Protein AF-A0A969L5N8-F1 (afdb_monomer_lite)

Radius of gyration: 14.29 Å; chains: 1; bounding box: 30×25×43 Å

Sequence (102 aa):
MAQTALLIFANTPQQELASKALVPQFKPSDELRLAQAMVSYARQVAYASKLPVVEIFSDQQVGHNFAERYTHAIAQVFAMGYQNVISIGGDCPGLRVSDLRE

Foldseek 3Di:
DAQEEEEAEEAQLVVVVVVDQPDVVDDNVVSSVVLVVLQVQVVVLRVVLVHHYDYAYPVRFDDDDPVNRVVVSVVVVVVVVHNHYHYDYSHCPPDHSVVDDD

Structure (mmCIF, N/CA/C/O backbone):
data_AF-A0A969L5N8-F1
#
_entry.id   AF-A0A969L5N8-F1
#
loop_
_atom_site.group_PDB
_atom_site.id
_atom_site.type_symbol
_atom_site.label_atom_id
_atom_site.label_alt_id
_atom_site.label_comp_id
_atom_site.label_asym_id
_atom_site.label_entity_id
_atom_site.label_seq_id
_atom_site.pdbx_PDB_ins_code
_atom_site.Cartn_x
_atom_site.Cartn_y
_atom_site.Cartn_z
_atom_site.occupancy
_atom_site.B_iso_or_equiv
_atom_site.auth_seq_id
_atom_site.auth_comp_id
_atom_site.auth_asym_id
_atom_site.auth_atom_id
_atom_site.pdbx_PDB_model_num
ATOM 1 N N . MET A 1 1 ? -13.082 5.384 19.640 1.00 55.62 1 MET A N 1
ATOM 2 C CA . MET A 1 1 ? -11.967 5.034 18.733 1.00 55.62 1 MET A CA 1
ATOM 3 C C . MET A 1 1 ? -12.571 4.308 17.542 1.00 55.62 1 MET A C 1
ATOM 5 O O . MET A 1 1 ? -13.553 3.608 17.759 1.00 55.62 1 MET A O 1
ATOM 9 N N . ALA A 1 2 ? -12.075 4.515 16.321 1.00 66.31 2 ALA A N 1
ATOM 10 C CA . ALA A 1 2 ? -12.540 3.745 15.163 1.00 66.31 2 ALA A CA 1
ATOM 11 C C . ALA A 1 2 ? -12.175 2.265 15.361 1.00 66.31 2 ALA A C 1
ATOM 13 O O . ALA A 1 2 ? -11.059 1.979 15.797 1.00 66.31 2 ALA A O 1
ATOM 14 N N . GLN A 1 3 ? -13.108 1.344 15.109 1.00 91.75 3 GLN A N 1
ATOM 15 C CA . GLN A 1 3 ? -12.856 -0.089 15.315 1.00 91.75 3 GLN A CA 1
ATOM 16 C C . GLN A 1 3 ? -12.106 -0.698 14.133 1.00 91.75 3 GLN A C 1
ATOM 18 O O . GLN A 1 3 ? -11.331 -1.634 14.317 1.00 91.75 3 GLN A O 1
ATOM 23 N N . THR A 1 4 ? -12.300 -0.141 12.943 1.00 96.56 4 THR A N 1
ATOM 24 C CA . THR A 1 4 ? -11.728 -0.652 11.700 1.00 96.56 4 THR A CA 1
ATOM 25 C C . THR A 1 4 ? -10.586 0.232 11.212 1.00 96.56 4 THR A C 1
ATOM 27 O O . THR A 1 4 ? -10.752 1.445 11.105 1.00 96.56 4 THR A O 1
ATOM 30 N N . ALA A 1 5 ? -9.443 -0.372 10.886 1.00 97.62 5 ALA A N 1
ATOM 31 C CA . ALA A 1 5 ? -8.360 0.279 10.151 1.00 97.62 5 ALA A CA 1
ATOM 32 C C . ALA A 1 5 ? -8.263 -0.264 8.725 1.00 97.62 5 ALA A C 1
ATOM 34 O O . ALA A 1 5 ? -8.535 -1.438 8.465 1.00 97.62 5 ALA A O 1
ATOM 35 N N . LEU A 1 6 ? -7.830 0.593 7.807 1.00 97.94 6 LEU A N 1
ATOM 36 C CA . LEU A 1 6 ? -7.502 0.223 6.443 1.00 97.94 6 LEU A CA 1
ATOM 37 C C . LEU A 1 6 ? -5.987 0.050 6.312 1.00 97.94 6 LEU A C 1
ATOM 39 O O . LEU A 1 6 ? -5.226 0.992 6.516 1.00 97.94 6 LEU A O 1
ATOM 43 N N . LEU A 1 7 ? -5.555 -1.156 5.957 1.00 98.44 7 LEU A N 1
ATOM 44 C CA . LEU A 1 7 ? -4.162 -1.509 5.712 1.00 98.44 7 LEU A CA 1
ATOM 45 C C . LEU A 1 7 ? -3.860 -1.463 4.212 1.00 98.44 7 LEU A C 1
ATOM 47 O O . LEU A 1 7 ? -4.349 -2.303 3.458 1.00 98.44 7 LEU A O 1
ATOM 51 N 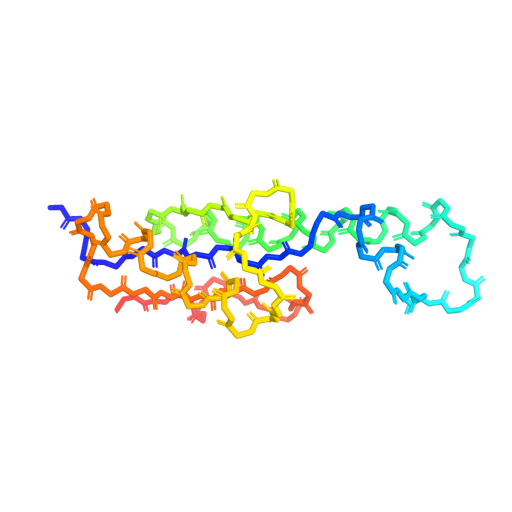N . ILE A 1 8 ? -2.997 -0.545 3.784 1.00 98.44 8 ILE A N 1
ATOM 52 C CA . ILE A 1 8 ? -2.366 -0.618 2.463 1.00 98.44 8 ILE A CA 1
ATOM 53 C C . ILE A 1 8 ? -1.154 -1.542 2.582 1.00 98.44 8 ILE A C 1
ATOM 55 O O . ILE A 1 8 ? -0.159 -1.176 3.206 1.00 98.44 8 ILE A O 1
ATOM 59 N N . PHE A 1 9 ? -1.238 -2.730 1.985 1.00 98.44 9 PHE A N 1
ATOM 60 C CA . PHE A 1 9 ? -0.143 -3.697 1.922 1.00 98.44 9 PHE A CA 1
ATOM 61 C C . PHE A 1 9 ? 0.303 -3.858 0.469 1.00 98.44 9 PHE A C 1
ATOM 63 O O . PHE A 1 9 ? -0.376 -4.490 -0.339 1.00 98.44 9 PHE A O 1
ATOM 70 N N . ALA A 1 10 ? 1.438 -3.258 0.115 1.00 97.38 10 ALA A N 1
ATOM 71 C CA . ALA A 1 10 ? 1.893 -3.203 -1.272 1.00 97.38 10 ALA A CA 1
ATOM 72 C C . ALA A 1 10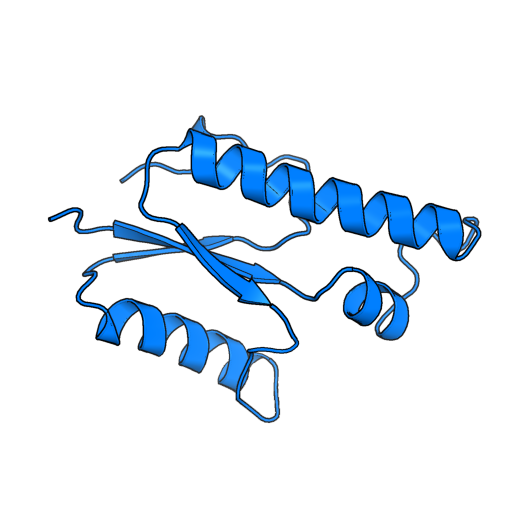 ? 3.421 -3.231 -1.383 1.00 97.38 10 ALA A C 1
ATOM 74 O O . ALA A 1 10 ? 4.143 -2.982 -0.419 1.00 97.38 10 ALA A O 1
ATOM 75 N N . ASN A 1 11 ? 3.934 -3.505 -2.579 1.00 96.69 11 ASN A N 1
ATOM 76 C CA . ASN A 1 11 ? 5.332 -3.227 -2.889 1.00 96.69 11 ASN A CA 1
ATOM 77 C C . ASN A 1 11 ? 5.554 -1.720 -3.062 1.00 96.69 11 ASN A C 1
ATOM 79 O O . ASN A 1 11 ? 4.648 -0.990 -3.474 1.00 96.69 11 ASN A O 1
ATOM 83 N N . THR A 1 12 ? 6.772 -1.243 -2.794 1.00 97.00 12 THR A N 1
ATOM 84 C CA . THR A 1 12 ? 7.177 0.069 -3.315 1.00 97.00 12 THR A CA 1
ATOM 85 C C . THR A 1 12 ? 7.178 0.024 -4.849 1.00 97.00 12 THR A C 1
ATOM 87 O O . THR A 1 12 ? 7.415 -1.044 -5.422 1.00 97.00 12 THR A O 1
ATOM 90 N N . PRO A 1 13 ? 6.969 1.155 -5.551 1.00 95.81 13 PRO A N 1
ATOM 91 C CA . PRO A 1 13 ? 7.019 1.176 -7.014 1.00 95.81 13 PRO A CA 1
ATOM 92 C C . PRO A 1 13 ? 8.305 0.560 -7.586 1.00 95.81 13 PRO A C 1
ATOM 94 O O . PRO A 1 13 ? 8.275 -0.155 -8.579 1.00 95.81 13 PRO A O 1
ATOM 97 N N . GLN A 1 14 ? 9.440 0.788 -6.925 1.00 95.69 14 GLN A N 1
ATOM 98 C CA . GLN A 1 14 ? 10.736 0.239 -7.310 1.00 95.69 14 GLN A CA 1
ATOM 99 C C . GLN A 1 14 ? 10.789 -1.281 -7.125 1.00 95.69 14 GLN A C 1
ATOM 101 O O . GLN A 1 14 ? 11.279 -1.984 -8.007 1.00 95.69 14 GLN A O 1
ATOM 106 N N . GLN A 1 15 ? 10.276 -1.789 -6.001 1.00 95.19 15 GLN A N 1
ATOM 107 C CA . GLN A 1 15 ? 10.238 -3.226 -5.739 1.00 95.19 15 GLN A CA 1
ATOM 108 C C . GLN A 1 15 ? 9.288 -3.950 -6.700 1.00 95.19 15 GLN A C 1
ATOM 110 O O . GLN A 1 15 ? 9.586 -5.064 -7.126 1.00 95.19 15 GLN A O 1
ATOM 115 N N . GLU A 1 16 ? 8.176 -3.315 -7.075 1.00 94.56 16 GLU A N 1
ATOM 116 C CA . GLU A 1 16 ? 7.231 -3.866 -8.046 1.00 94.56 16 GLU A CA 1
ATOM 117 C C . GLU A 1 16 ? 7.923 -4.116 -9.393 1.00 94.56 16 GLU A C 1
ATOM 119 O O . GLU A 1 16 ? 7.903 -5.245 -9.887 1.00 94.56 16 GLU A O 1
ATOM 124 N N . LEU A 1 17 ? 8.639 -3.112 -9.912 1.00 93.44 17 LEU A N 1
ATOM 125 C CA . LEU A 1 17 ? 9.422 -3.213 -11.150 1.00 93.44 17 LEU A CA 1
ATOM 126 C C . LEU A 1 17 ? 10.569 -4.229 -11.059 1.00 93.44 17 LEU A C 1
ATOM 128 O O . LEU A 1 17 ? 10.904 -4.878 -12.046 1.00 93.44 17 LEU A O 1
ATOM 132 N N . ALA A 1 18 ? 11.186 -4.376 -9.885 1.00 92.69 18 ALA A N 1
ATOM 133 C CA . ALA A 1 18 ? 12.228 -5.379 -9.672 1.00 92.69 18 ALA A CA 1
ATOM 134 C C . ALA A 1 18 ? 11.670 -6.813 -9.658 1.00 92.69 18 ALA A C 1
ATOM 136 O O . ALA A 1 18 ? 12.400 -7.763 -9.939 1.00 92.69 18 ALA A O 1
ATOM 137 N N . SER A 1 19 ? 10.390 -6.978 -9.312 1.00 89.12 19 SER A N 1
ATOM 138 C CA . SER A 1 19 ? 9.743 -8.286 -9.195 1.00 89.12 19 SER A CA 1
ATOM 139 C C . SER A 1 19 ? 9.132 -8.788 -10.504 1.00 89.12 19 SER A C 1
ATOM 141 O O . SER A 1 19 ? 9.088 -9.999 -10.728 1.00 89.12 19 SER A O 1
ATOM 143 N N . LYS A 1 20 ? 8.659 -7.878 -11.366 1.00 87.12 20 LYS A N 1
ATOM 144 C CA . LYS A 1 20 ? 8.037 -8.197 -12.656 1.00 87.12 20 LYS A CA 1
ATOM 145 C C . LYS A 1 20 ? 7.985 -6.970 -13.570 1.00 87.12 20 LYS A C 1
ATOM 147 O O . LYS A 1 20 ? 7.904 -5.840 -13.099 1.00 87.12 20 LYS A O 1
ATOM 152 N N . ALA A 1 21 ? 7.924 -7.217 -14.878 1.00 89.44 21 ALA A N 1
ATOM 153 C CA . ALA A 1 21 ? 7.464 -6.209 -15.829 1.00 89.44 21 ALA A CA 1
ATOM 154 C C . ALA A 1 21 ? 5.949 -6.017 -15.669 1.00 89.44 21 ALA A C 1
ATOM 156 O O . ALA A 1 21 ? 5.199 -6.994 -15.580 1.00 89.44 21 ALA A O 1
ATOM 157 N N . LEU A 1 22 ? 5.500 -4.765 -15.642 1.00 86.12 22 LEU A N 1
ATOM 158 C CA . LEU A 1 22 ? 4.080 -4.419 -15.571 1.00 86.12 22 LEU A CA 1
ATOM 159 C C . LEU A 1 22 ? 3.464 -4.410 -16.965 1.00 86.12 22 LEU A C 1
ATOM 161 O O . LEU A 1 22 ? 2.384 -4.958 -17.183 1.00 86.12 22 LEU A O 1
ATOM 165 N N . VAL A 1 23 ? 4.170 -3.797 -17.913 1.00 91.31 23 VAL A N 1
ATOM 166 C CA . VAL A 1 23 ? 3.777 -3.719 -19.316 1.00 91.31 23 VAL A CA 1
ATOM 167 C C . VAL A 1 23 ? 5.047 -3.926 -20.140 1.00 91.31 23 VAL A C 1
ATOM 169 O O . VAL A 1 23 ? 5.808 -2.981 -20.307 1.00 91.31 23 VAL A O 1
ATOM 172 N N . PRO A 1 24 ? 5.279 -5.118 -20.722 1.00 86.31 24 PRO A N 1
ATOM 173 C CA . PRO A 1 24 ? 6.556 -5.459 -21.369 1.00 86.31 24 PRO A CA 1
ATOM 174 C C . PRO A 1 24 ? 7.029 -4.496 -22.472 1.00 86.31 24 PRO A C 1
ATOM 176 O O . PRO A 1 24 ? 8.207 -4.462 -22.808 1.00 86.31 24 PRO A O 1
ATOM 179 N N . GLN A 1 25 ? 6.102 -3.734 -23.054 1.00 93.06 25 GLN A N 1
ATOM 180 C CA . GLN A 1 25 ? 6.354 -2.756 -24.115 1.00 93.06 25 GLN A CA 1
ATOM 181 C C . GLN A 1 25 ? 6.885 -1.413 -23.573 1.00 93.06 25 GLN A C 1
ATOM 183 O O . GLN A 1 25 ? 7.381 -0.583 -24.336 1.00 93.06 25 GLN A O 1
ATOM 188 N N . PHE A 1 26 ? 6.678 -1.140 -22.283 1.00 92.81 26 PHE A N 1
ATOM 189 C CA . PHE A 1 26 ? 6.981 0.144 -21.666 1.00 92.81 26 PHE A CA 1
ATOM 190 C C . PHE A 1 26 ? 8.466 0.252 -21.347 1.00 92.81 26 PHE A C 1
ATOM 192 O O . PHE A 1 26 ? 9.145 -0.723 -21.032 1.00 92.81 26 PHE A O 1
ATOM 199 N N . LYS A 1 27 ? 8.984 1.481 -21.406 1.00 95.19 27 LYS A N 1
ATOM 200 C CA . LYS A 1 27 ? 10.321 1.758 -20.881 1.00 95.19 27 LYS A CA 1
ATOM 201 C C . LYS A 1 27 ? 10.268 1.694 -19.349 1.00 95.19 27 LYS A C 1
ATOM 203 O O . LYS A 1 27 ? 9.237 2.047 -18.777 1.00 95.19 27 LYS A O 1
ATOM 208 N N . PRO A 1 28 ? 11.380 1.388 -18.658 1.00 92.81 28 PRO A N 1
ATOM 209 C CA . PRO A 1 28 ? 11.398 1.334 -17.193 1.00 92.81 28 PRO A CA 1
ATOM 210 C C . PRO A 1 28 ? 10.888 2.612 -16.507 1.00 92.81 28 PRO A C 1
ATOM 212 O O . PRO A 1 28 ? 10.280 2.559 -15.443 1.00 92.81 28 PRO A O 1
ATOM 215 N N . SER A 1 29 ? 11.091 3.783 -17.121 1.00 94.69 29 SER A N 1
ATOM 216 C CA . SER A 1 29 ? 10.562 5.052 -16.609 1.00 94.69 29 SER A CA 1
ATOM 217 C C . SER A 1 29 ? 9.041 5.183 -16.749 1.00 94.69 29 SER A C 1
ATOM 219 O O . SER A 1 29 ? 8.410 5.805 -15.897 1.00 94.69 29 SER A O 1
ATOM 221 N N . ASP A 1 30 ? 8.447 4.603 -17.793 1.00 96.38 30 ASP A N 1
ATOM 222 C CA . ASP A 1 30 ? 6.994 4.531 -17.971 1.00 96.38 30 ASP A CA 1
ATOM 223 C C . ASP A 1 30 ? 6.375 3.544 -16.979 1.00 96.38 30 ASP A C 1
ATOM 225 O O . ASP A 1 30 ? 5.377 3.870 -16.337 1.00 96.38 30 ASP A O 1
ATOM 229 N N . GLU A 1 31 ? 7.002 2.380 -16.788 1.00 95.00 31 GLU A N 1
ATOM 230 C CA . GLU A 1 31 ? 6.574 1.409 -15.776 1.00 95.00 31 GLU A CA 1
ATOM 231 C C . GLU A 1 31 ? 6.647 1.998 -14.364 1.00 95.00 31 GLU A C 1
ATOM 233 O O . GLU A 1 31 ? 5.709 1.841 -13.585 1.00 95.00 31 GLU A O 1
ATOM 238 N N . LEU A 1 32 ? 7.710 2.747 -14.045 1.00 95.62 32 LEU A N 1
ATOM 239 C CA . LEU A 1 32 ? 7.852 3.382 -12.736 1.00 95.62 32 LEU A CA 1
ATOM 240 C C . LEU A 1 32 ? 6.747 4.415 -12.500 1.00 95.62 32 LEU A C 1
ATOM 242 O O . LEU A 1 32 ? 6.163 4.452 -11.418 1.00 95.62 32 LEU A O 1
ATOM 246 N N . ARG A 1 33 ? 6.433 5.234 -13.514 1.00 96.44 33 ARG A N 1
ATOM 247 C CA . ARG A 1 33 ? 5.322 6.193 -13.443 1.00 96.44 33 ARG A CA 1
ATOM 248 C C . ARG A 1 33 ? 3.980 5.495 -13.251 1.00 96.44 33 ARG A C 1
ATOM 250 O O . ARG A 1 33 ? 3.170 5.973 -12.462 1.00 96.44 33 ARG A O 1
ATOM 257 N N . LEU A 1 34 ? 3.750 4.377 -13.938 1.00 95.50 34 LEU A N 1
ATOM 258 C CA . LEU A 1 34 ? 2.533 3.584 -13.780 1.00 95.50 34 LEU A CA 1
ATOM 259 C C . LEU A 1 34 ? 2.422 3.018 -12.358 1.00 95.50 34 LEU A C 1
ATOM 261 O O . LEU A 1 34 ? 1.401 3.219 -11.706 1.00 95.50 34 LEU A O 1
ATOM 265 N N . ALA A 1 35 ? 3.485 2.394 -11.847 1.00 95.44 35 ALA A N 1
ATOM 266 C CA . ALA A 1 35 ? 3.522 1.857 -10.488 1.00 95.44 35 ALA A CA 1
ATOM 267 C C . ALA A 1 35 ? 3.290 2.951 -9.429 1.00 95.44 35 ALA A C 1
ATOM 269 O O . ALA A 1 35 ? 2.514 2.765 -8.492 1.00 95.44 35 ALA A O 1
ATOM 270 N N . GLN A 1 36 ? 3.909 4.124 -9.603 1.00 96.44 36 GLN A N 1
ATOM 271 C CA . GLN A 1 36 ? 3.670 5.292 -8.752 1.00 96.44 36 GLN A CA 1
ATOM 272 C C . GLN A 1 36 ? 2.208 5.741 -8.808 1.00 96.44 36 GLN A C 1
ATOM 274 O O . GLN A 1 36 ? 1.603 5.950 -7.760 1.00 96.44 36 GLN A O 1
ATOM 279 N N . ALA A 1 37 ? 1.623 5.845 -10.004 1.00 96.38 37 ALA A N 1
ATOM 280 C CA . ALA A 1 37 ? 0.229 6.243 -10.174 1.00 96.38 37 ALA A CA 1
ATOM 281 C C . ALA A 1 37 ? -0.744 5.252 -9.515 1.00 96.38 37 ALA A C 1
ATOM 283 O O . ALA A 1 37 ? -1.700 5.681 -8.874 1.00 96.38 37 ALA A O 1
ATOM 284 N N . MET A 1 38 ? -0.481 3.947 -9.616 1.00 95.75 38 MET A N 1
ATOM 285 C CA . MET A 1 38 ? -1.291 2.899 -8.986 1.00 95.75 38 MET A CA 1
ATOM 286 C C . MET A 1 38 ? -1.254 2.997 -7.453 1.00 95.75 38 MET A C 1
ATOM 288 O O . MET A 1 38 ? -2.306 3.055 -6.814 1.00 95.75 38 MET A O 1
ATOM 292 N N . VAL A 1 39 ? -0.062 3.140 -6.859 1.00 96.06 39 VAL A N 1
ATOM 293 C CA . VAL A 1 39 ? 0.086 3.347 -5.405 1.00 96.06 39 VAL A CA 1
ATOM 294 C C . VAL A 1 39 ? -0.566 4.658 -4.958 1.00 96.06 39 VAL A C 1
ATOM 296 O O . VAL A 1 39 ? -1.282 4.685 -3.956 1.00 96.06 39 VAL A O 1
ATOM 299 N N . SER A 1 40 ? -0.360 5.750 -5.698 1.00 97.00 40 SER A N 1
ATOM 300 C CA . SER A 1 40 ? -0.999 7.040 -5.418 1.00 97.00 40 SER A CA 1
ATOM 301 C C . SER A 1 40 ? -2.524 6.948 -5.470 1.00 97.00 40 SER A C 1
ATOM 303 O O . SER A 1 40 ? -3.190 7.529 -4.614 1.00 97.00 40 SER A O 1
ATOM 305 N N . TYR A 1 41 ? -3.078 6.196 -6.421 1.00 97.81 41 TYR A N 1
ATOM 306 C CA . TYR A 1 41 ? -4.516 5.965 -6.522 1.00 97.81 41 TYR A CA 1
ATOM 307 C C . TYR A 1 41 ? -5.051 5.162 -5.330 1.00 97.81 41 TYR A C 1
ATOM 309 O O . TYR A 1 41 ? -6.022 5.585 -4.702 1.00 97.81 41 TYR A O 1
ATOM 317 N N . ALA A 1 42 ? -4.390 4.060 -4.958 1.00 97.69 42 ALA A N 1
ATOM 318 C CA . ALA A 1 42 ? -4.771 3.263 -3.791 1.00 97.69 42 ALA A CA 1
ATOM 319 C C . ALA A 1 42 ? -4.782 4.110 -2.506 1.00 97.69 42 ALA A C 1
ATOM 321 O O . ALA A 1 42 ? -5.760 4.085 -1.757 1.00 97.69 42 ALA A O 1
ATOM 322 N N . ARG A 1 43 ? -3.750 4.941 -2.299 1.00 97.69 43 ARG A N 1
ATOM 323 C CA . ARG A 1 43 ? -3.698 5.915 -1.197 1.00 97.69 43 ARG A CA 1
ATOM 324 C C . ARG A 1 43 ? -4.853 6.907 -1.253 1.00 97.69 43 ARG A C 1
ATOM 326 O O . ARG A 1 43 ? -5.525 7.119 -0.249 1.00 97.69 43 ARG A O 1
ATOM 333 N N . GLN A 1 44 ? -5.108 7.507 -2.415 1.00 97.81 44 GLN A N 1
ATOM 334 C CA . GLN A 1 44 ? -6.194 8.472 -2.580 1.00 97.81 44 GLN A CA 1
ATOM 335 C C . GLN A 1 44 ? -7.547 7.862 -2.195 1.00 97.81 44 GLN A C 1
ATOM 337 O O . GLN A 1 44 ? -8.311 8.483 -1.456 1.00 97.81 44 GLN A O 1
ATOM 342 N N . VAL A 1 45 ? -7.833 6.645 -2.663 1.00 98.00 45 VAL A N 1
ATOM 343 C CA . VAL A 1 45 ? -9.076 5.928 -2.355 1.00 98.00 45 VAL A CA 1
ATOM 344 C C . VAL A 1 45 ? -9.153 5.559 -0.869 1.00 98.00 45 VAL A C 1
ATOM 346 O O . VAL A 1 45 ? -10.188 5.788 -0.242 1.00 98.00 45 VAL A O 1
ATOM 349 N N . ALA A 1 46 ? -8.052 5.081 -0.282 1.00 97.31 46 ALA A N 1
ATOM 350 C CA . ALA A 1 46 ? -7.960 4.769 1.141 1.00 97.31 46 ALA A CA 1
ATOM 351 C C . ALA A 1 46 ? -8.232 5.993 2.026 1.00 97.31 46 ALA A C 1
ATOM 353 O O . ALA A 1 46 ? -9.126 5.954 2.867 1.00 97.31 46 ALA A O 1
ATOM 354 N N . TYR A 1 47 ? -7.535 7.110 1.810 1.00 96.94 47 TYR A N 1
ATOM 355 C CA . TYR A 1 47 ? -7.735 8.326 2.605 1.00 96.94 47 TYR A CA 1
ATOM 356 C C . TYR A 1 47 ? -9.118 8.955 2.383 1.00 96.94 47 TYR A C 1
ATOM 358 O O . TYR A 1 47 ? -9.706 9.503 3.317 1.00 96.94 47 TYR A O 1
ATOM 366 N N . ALA A 1 48 ? -9.689 8.831 1.182 1.00 97.31 48 ALA A N 1
ATOM 367 C CA . ALA A 1 48 ? -11.047 9.295 0.904 1.00 97.31 48 ALA A CA 1
ATOM 368 C C . ALA A 1 48 ? -12.137 8.481 1.634 1.00 97.31 48 ALA A C 1
ATOM 370 O O . ALA A 1 48 ? -13.231 9.008 1.843 1.00 97.31 48 ALA A O 1
ATOM 371 N N . SER A 1 49 ? -11.847 7.246 2.071 1.00 95.75 49 SER A N 1
ATOM 372 C CA . SER A 1 49 ? -12.770 6.426 2.881 1.00 95.75 49 SER A CA 1
ATOM 373 C C . SER A 1 49 ? -13.004 6.969 4.294 1.00 95.75 49 SER A C 1
ATOM 375 O O . SER A 1 49 ? -13.982 6.594 4.935 1.00 95.75 49 SER A O 1
ATOM 377 N N . LYS A 1 50 ? -12.137 7.875 4.774 1.00 94.88 50 LYS A N 1
ATOM 378 C CA . LYS A 1 50 ? -12.122 8.404 6.152 1.00 94.88 50 LYS A CA 1
ATOM 379 C C . LYS A 1 50 ? -11.862 7.351 7.240 1.00 94.88 50 LYS A C 1
ATOM 381 O O . LYS A 1 50 ? -11.972 7.678 8.422 1.00 94.88 50 LYS A O 1
ATOM 386 N N . LEU A 1 51 ? -11.487 6.128 6.868 1.00 95.69 51 LEU A N 1
ATOM 387 C CA . LEU A 1 51 ? -10.957 5.142 7.804 1.00 95.69 51 LEU A CA 1
ATOM 388 C C . LEU A 1 51 ? -9.524 5.525 8.216 1.00 95.69 51 LEU A C 1
ATOM 390 O O . LEU A 1 51 ? -8.803 6.140 7.425 1.00 95.69 51 LEU A O 1
ATOM 394 N N . PRO A 1 52 ? -9.075 5.164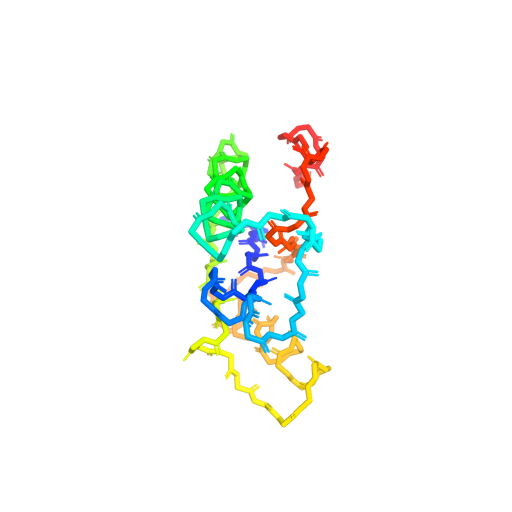 9.431 1.00 96.88 52 PRO A N 1
ATOM 395 C CA . PRO A 1 52 ? -7.662 5.209 9.787 1.00 96.88 52 PRO A CA 1
ATOM 396 C C . PRO A 1 52 ? -6.845 4.370 8.800 1.00 96.88 52 PRO A C 1
ATOM 398 O O . PRO A 1 52 ? -7.138 3.192 8.610 1.00 96.88 52 PRO A O 1
ATOM 401 N N . VAL A 1 53 ? -5.830 4.968 8.179 1.00 97.75 53 VAL A N 1
ATOM 402 C CA . VAL A 1 53 ? -4.984 4.297 7.184 1.00 97.75 53 VAL A CA 1
ATOM 403 C C . VAL A 1 53 ? -3.643 3.930 7.811 1.00 97.75 53 VAL A C 1
ATOM 405 O O . VAL A 1 53 ? -2.965 4.789 8.376 1.00 97.75 53 VAL A O 1
ATOM 408 N N . VAL A 1 54 ? -3.256 2.664 7.677 1.00 98.25 54 VAL A N 1
ATOM 409 C CA . VAL A 1 54 ? -1.917 2.152 7.980 1.00 98.25 54 VAL A CA 1
ATOM 410 C C . VAL A 1 54 ? -1.285 1.712 6.667 1.00 98.25 54 VAL A C 1
ATOM 412 O O . VAL A 1 54 ? -1.881 0.949 5.912 1.00 98.25 54 VAL A O 1
ATOM 415 N N . GLU A 1 55 ? -0.082 2.191 6.379 1.00 98.31 55 GLU A N 1
ATOM 416 C CA . GLU A 1 55 ? 0.644 1.833 5.164 1.00 98.31 55 GLU A CA 1
ATOM 417 C C . GLU A 1 55 ? 1.842 0.960 5.524 1.00 98.31 55 GLU A C 1
ATOM 419 O O . GLU A 1 55 ? 2.648 1.354 6.363 1.00 98.31 55 GLU A O 1
ATOM 424 N N . ILE A 1 56 ? 1.955 -0.211 4.894 1.00 98.50 56 ILE A N 1
ATOM 425 C CA . ILE A 1 56 ? 3.100 -1.114 5.036 1.00 98.50 56 ILE A CA 1
ATOM 426 C C . ILE A 1 56 ? 3.581 -1.491 3.636 1.00 98.50 56 ILE A C 1
ATOM 428 O O . ILE A 1 56 ? 2.984 -2.323 2.942 1.00 98.50 56 ILE A O 1
ATOM 432 N N . PHE A 1 57 ? 4.682 -0.866 3.224 1.00 98.06 57 PHE A N 1
ATOM 433 C CA . PHE A 1 57 ? 5.331 -1.142 1.945 1.00 98.06 57 PHE A CA 1
ATOM 434 C C . PHE A 1 57 ? 6.432 -2.192 2.072 1.00 98.06 57 PHE A C 1
ATOM 436 O O . PHE A 1 57 ? 6.844 -2.546 3.173 1.00 98.06 57 PHE A O 1
ATOM 443 N N . SER A 1 58 ? 6.910 -2.722 0.944 1.00 97.00 58 SER A N 1
ATOM 444 C CA . SER A 1 58 ? 7.901 -3.809 0.903 1.00 97.00 58 SER A CA 1
ATOM 445 C C . SER A 1 58 ? 9.173 -3.569 1.722 1.00 97.00 58 SER A C 1
ATOM 447 O O . SER A 1 58 ? 9.770 -4.532 2.185 1.00 97.00 58 SER A O 1
ATOM 449 N N . ASP A 1 59 ? 9.582 -2.317 1.914 1.00 96.69 59 ASP A N 1
ATOM 450 C CA . ASP A 1 59 ? 10.723 -1.915 2.748 1.00 96.69 59 ASP A CA 1
ATOM 451 C C . ASP A 1 59 ? 10.446 -1.987 4.264 1.00 96.69 59 ASP A C 1
ATOM 453 O O . ASP A 1 59 ? 11.378 -1.972 5.064 1.00 96.69 59 ASP A O 1
ATOM 457 N N . GLN A 1 60 ? 9.178 -2.102 4.659 1.00 97.94 60 GLN A N 1
ATOM 458 C CA . GLN A 1 60 ? 8.702 -2.211 6.043 1.00 97.94 60 GLN A CA 1
ATOM 459 C C . GLN A 1 60 ? 8.141 -3.604 6.371 1.00 97.94 60 GLN A C 1
ATOM 461 O O . GLN A 1 60 ? 7.866 -3.913 7.532 1.00 97.94 60 GLN A O 1
ATOM 466 N N . GLN A 1 61 ? 7.940 -4.453 5.360 1.00 98.12 61 GLN A N 1
ATOM 467 C CA . GLN A 1 61 ? 7.400 -5.796 5.549 1.00 98.12 61 GLN A CA 1
ATOM 468 C C . GLN A 1 61 ? 8.423 -6.722 6.225 1.00 98.12 61 GLN A C 1
ATOM 470 O O . GLN A 1 61 ? 9.600 -6.742 5.872 1.00 98.12 61 GLN A O 1
ATOM 475 N N . VAL A 1 62 ? 7.953 -7.561 7.151 1.00 98.44 62 VAL A N 1
ATOM 476 C CA . VAL A 1 62 ? 8.796 -8.491 7.921 1.00 98.44 62 VAL A CA 1
ATOM 477 C C . VAL A 1 62 ? 8.300 -9.917 7.725 1.00 98.44 62 VAL A C 1
ATOM 479 O O . VAL A 1 62 ? 7.135 -10.203 7.978 1.00 98.44 62 VAL A O 1
ATOM 482 N N . GLY A 1 63 ? 9.178 -10.803 7.255 1.00 97.81 63 GLY A N 1
ATOM 483 C CA . GLY A 1 63 ? 8.865 -12.204 6.963 1.00 97.81 63 GLY A CA 1
ATOM 484 C C . GLY A 1 63 ? 9.584 -12.710 5.711 1.00 97.81 63 GLY A C 1
ATOM 485 O O . GLY A 1 63 ? 9.907 -11.941 4.802 1.00 97.81 63 GLY A O 1
ATOM 486 N N . HIS A 1 64 ? 9.831 -14.014 5.643 1.00 97.12 64 HIS A N 1
ATOM 487 C CA . HIS A 1 64 ? 10.602 -14.642 4.568 1.00 97.12 64 HIS A CA 1
ATOM 488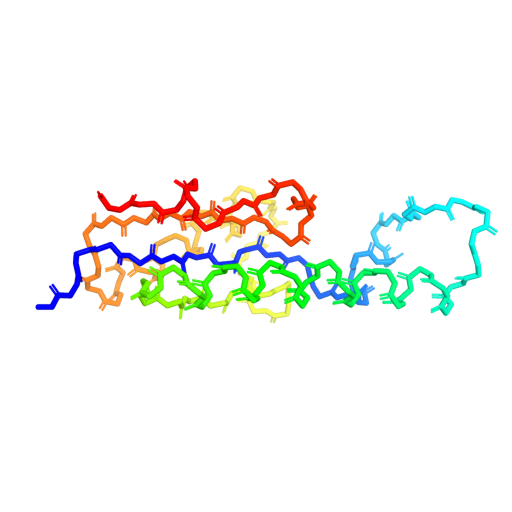 C C . HIS A 1 64 ? 9.786 -14.855 3.292 1.00 97.12 64 HIS A C 1
ATOM 490 O O . HIS A 1 64 ? 10.317 -14.795 2.184 1.00 97.12 64 HIS A O 1
ATOM 496 N N . ASN A 1 65 ? 8.479 -15.063 3.428 1.00 97.00 65 ASN A N 1
ATOM 497 C CA . ASN A 1 65 ? 7.559 -15.262 2.313 1.00 97.00 65 ASN A CA 1
ATOM 498 C C . ASN A 1 65 ? 6.378 -14.284 2.390 1.00 97.00 65 ASN A C 1
ATOM 500 O O . ASN A 1 65 ? 6.230 -13.522 3.345 1.00 97.00 65 ASN A O 1
ATOM 504 N N . PHE A 1 66 ? 5.540 -14.287 1.352 1.00 95.44 66 PHE A N 1
ATOM 505 C CA . PHE A 1 66 ? 4.366 -13.419 1.290 1.00 95.44 66 PHE A CA 1
ATOM 506 C C . PHE A 1 66 ? 3.423 -13.624 2.484 1.00 95.44 66 PHE A C 1
ATOM 508 O O . PHE A 1 66 ? 2.986 -12.644 3.078 1.00 95.44 66 PHE A O 1
ATOM 515 N N . ALA A 1 67 ? 3.141 -14.877 2.855 1.00 98.00 67 ALA A N 1
ATOM 516 C CA . ALA A 1 67 ? 2.200 -15.194 3.925 1.00 98.00 67 ALA A CA 1
ATOM 517 C C . ALA A 1 67 ? 2.682 -14.665 5.284 1.00 98.00 67 ALA A C 1
ATOM 519 O O . ALA A 1 67 ? 1.901 -14.064 6.017 1.00 98.00 67 ALA A O 1
ATOM 520 N N . GLU A 1 68 ? 3.971 -14.813 5.593 1.00 98.56 68 GLU A N 1
ATOM 521 C CA . GLU A 1 68 ? 4.575 -14.255 6.806 1.00 98.56 68 GLU A CA 1
ATOM 522 C C . GLU A 1 68 ? 4.509 -12.727 6.809 1.00 98.56 68 GLU A C 1
ATOM 524 O O . GLU A 1 68 ? 4.026 -12.142 7.774 1.00 98.56 68 GLU A O 1
ATOM 529 N N . ARG A 1 69 ? 4.899 -12.076 5.704 1.00 98.62 69 ARG A N 1
ATOM 530 C CA . ARG A 1 69 ? 4.853 -10.608 5.593 1.00 98.62 69 ARG A CA 1
ATOM 531 C C . ARG A 1 69 ? 3.440 -10.058 5.749 1.00 98.62 69 ARG A C 1
ATOM 533 O O . ARG A 1 69 ? 3.237 -9.075 6.459 1.00 98.62 69 ARG A O 1
ATOM 540 N N . TYR A 1 70 ? 2.471 -10.707 5.113 1.00 98.56 70 TYR A N 1
ATOM 541 C CA . TYR A 1 70 ? 1.073 -10.294 5.134 1.00 98.56 70 TYR A CA 1
ATOM 542 C C . TYR A 1 70 ? 0.427 -10.501 6.509 1.00 98.56 70 TYR A C 1
ATOM 544 O O . TYR A 1 70 ? -0.188 -9.585 7.054 1.00 98.56 70 TYR A O 1
ATOM 552 N N . THR A 1 71 ? 0.614 -11.674 7.120 1.00 98.44 71 THR A N 1
ATOM 553 C CA . THR A 1 71 ? 0.061 -11.960 8.455 1.00 98.44 71 THR A CA 1
ATOM 554 C C . THR A 1 71 ? 0.724 -11.116 9.543 1.00 98.44 71 THR A C 1
ATOM 556 O O . THR A 1 71 ? 0.030 -10.640 10.440 1.00 98.44 71 THR A O 1
ATOM 559 N N . HIS A 1 72 ? 2.027 -10.840 9.434 1.00 98.69 72 HIS A N 1
ATOM 560 C CA . HIS A 1 72 ? 2.722 -9.928 10.339 1.00 98.69 72 HIS A CA 1
ATOM 561 C C . HIS A 1 72 ? 2.201 -8.488 10.227 1.00 98.69 72 HIS A C 1
ATOM 563 O O . HIS A 1 72 ? 1.945 -7.855 11.248 1.00 98.69 72 HIS A O 1
ATOM 569 N N . ALA A 1 73 ? 1.981 -7.978 9.011 1.00 98.69 73 ALA A N 1
ATOM 570 C CA . ALA A 1 73 ? 1.401 -6.650 8.793 1.00 98.69 73 ALA A CA 1
ATOM 571 C C . ALA A 1 73 ? 0.004 -6.518 9.425 1.00 98.69 73 ALA A C 1
ATOM 573 O O . ALA A 1 73 ? -0.279 -5.546 10.121 1.00 98.69 73 ALA A O 1
ATOM 574 N N . ILE A 1 74 ? -0.850 -7.530 9.258 1.00 98.56 74 ILE A N 1
ATOM 575 C CA . ILE A 1 74 ? -2.172 -7.573 9.897 1.00 98.56 74 ILE A CA 1
ATOM 576 C C . ILE A 1 74 ? -2.045 -7.600 11.429 1.00 98.56 74 ILE A C 1
ATOM 578 O O . ILE A 1 74 ? -2.731 -6.845 12.118 1.00 98.56 74 ILE A O 1
ATOM 582 N N . ALA A 1 75 ? -1.142 -8.424 11.973 1.00 98.44 75 ALA A N 1
ATOM 583 C CA . ALA A 1 75 ? -0.899 -8.497 13.413 1.00 98.44 75 ALA A CA 1
ATOM 584 C C . ALA A 1 75 ? -0.418 -7.157 13.995 1.00 98.44 75 ALA A C 1
ATOM 586 O O . ALA A 1 75 ? -0.851 -6.781 15.083 1.00 98.44 75 ALA A O 1
ATOM 587 N N . GLN A 1 76 ? 0.416 -6.404 13.265 1.00 98.31 76 GLN A N 1
ATOM 588 C CA . GLN A 1 76 ? 0.814 -5.051 13.662 1.00 98.31 76 GLN A CA 1
ATOM 589 C C . GLN A 1 76 ? -0.389 -4.112 13.776 1.00 98.31 76 GLN A C 1
ATOM 591 O O . GLN A 1 76 ? -0.485 -3.381 14.757 1.00 98.31 76 GLN A O 1
ATOM 596 N N . VAL A 1 77 ? -1.324 -4.146 12.819 1.00 98.19 77 VAL A N 1
ATOM 597 C CA . VAL A 1 77 ? -2.534 -3.308 12.873 1.00 98.19 77 VAL A CA 1
ATOM 598 C C . VAL A 1 77 ? -3.397 -3.672 14.084 1.00 98.19 77 VAL A C 1
ATOM 600 O O . VAL A 1 77 ? -3.833 -2.783 14.811 1.00 98.19 77 VAL A O 1
ATOM 603 N N . PHE A 1 78 ? -3.583 -4.961 14.378 1.00 98.00 78 PHE A N 1
ATOM 604 C CA . PHE A 1 78 ? -4.278 -5.377 15.603 1.00 98.00 78 PHE A CA 1
ATOM 605 C C . PHE A 1 78 ? -3.545 -4.932 16.879 1.00 98.00 78 PHE A C 1
ATOM 607 O O . PHE A 1 78 ? -4.181 -4.472 17.826 1.00 98.00 78 PHE A O 1
ATOM 614 N N . ALA A 1 79 ? -2.209 -4.984 16.902 1.00 97.88 79 ALA A N 1
ATOM 615 C CA . ALA A 1 79 ? -1.405 -4.508 18.031 1.00 97.88 79 ALA A CA 1
ATOM 616 C C . ALA A 1 79 ? -1.511 -2.985 18.261 1.00 97.88 79 ALA A C 1
ATOM 618 O O . ALA A 1 79 ? -1.266 -2.522 19.374 1.00 97.88 79 ALA A O 1
ATOM 619 N N . MET A 1 80 ? -1.925 -2.208 17.250 1.00 97.00 80 MET A N 1
ATOM 620 C CA . MET A 1 80 ? -2.255 -0.781 17.392 1.00 97.00 80 MET A CA 1
ATOM 621 C C . MET A 1 80 ? -3.617 -0.537 18.074 1.00 97.00 80 MET A C 1
ATOM 623 O O . MET A 1 80 ? -3.959 0.614 18.342 1.00 97.00 80 MET A O 1
ATOM 627 N N . GLY A 1 81 ? -4.391 -1.589 18.372 1.00 97.19 81 GLY A N 1
ATOM 628 C CA . GLY A 1 81 ? -5.660 -1.513 19.105 1.00 97.19 81 GLY A CA 1
ATOM 629 C C . GLY A 1 81 ? -6.923 -1.491 18.238 1.00 97.19 81 GLY A C 1
ATOM 630 O O . GLY A 1 81 ? -8.017 -1.302 18.772 1.00 97.19 81 GLY A O 1
ATOM 631 N N . TYR A 1 82 ? -6.804 -1.686 16.922 1.00 97.06 82 TYR A N 1
ATOM 632 C CA . TYR A 1 82 ? -7.960 -1.853 16.033 1.00 97.06 82 TYR A CA 1
ATOM 633 C C . TYR A 1 82 ? -8.583 -3.248 16.196 1.00 97.06 82 TYR A C 1
ATOM 635 O O . TYR A 1 82 ? -7.890 -4.208 16.517 1.00 97.06 82 TYR A O 1
ATOM 643 N N . GLN A 1 83 ? -9.892 -3.368 15.969 1.00 96.25 83 GLN A N 1
ATOM 644 C CA . GLN A 1 83 ? -10.649 -4.624 16.091 1.00 96.25 83 GLN A CA 1
ATOM 645 C C . GLN A 1 83 ? -10.957 -5.278 14.742 1.00 96.25 83 GLN A C 1
ATOM 647 O O . GLN A 1 83 ? -11.157 -6.486 14.688 1.00 96.25 83 GLN A O 1
ATOM 652 N N . ASN A 1 84 ? -10.967 -4.497 13.661 1.00 97.00 84 ASN A N 1
ATOM 653 C CA . ASN A 1 84 ? -11.151 -4.982 12.298 1.00 97.00 84 ASN A CA 1
ATOM 654 C C . ASN A 1 84 ? -10.068 -4.399 11.384 1.00 97.00 84 ASN A C 1
ATOM 656 O O . ASN A 1 84 ? -9.585 -3.283 11.602 1.00 97.00 84 ASN A O 1
ATOM 660 N N . VAL A 1 85 ? -9.728 -5.133 10.324 1.00 97.44 85 VAL A N 1
ATOM 661 C CA . VAL A 1 85 ? -8.764 -4.695 9.310 1.00 97.44 85 VAL A CA 1
ATOM 662 C C . VAL A 1 85 ? -9.349 -4.918 7.922 1.00 97.44 85 VAL A C 1
ATOM 664 O O . VAL A 1 85 ? -9.693 -6.042 7.564 1.00 97.44 85 VAL A O 1
ATOM 667 N N . ILE A 1 86 ? -9.415 -3.855 7.125 1.00 97.69 86 ILE A N 1
ATOM 668 C CA . ILE A 1 86 ? -9.652 -3.929 5.681 1.00 97.69 86 ILE A CA 1
ATOM 669 C C . ILE A 1 86 ? -8.290 -3.798 5.009 1.00 97.69 86 ILE A C 1
ATOM 671 O O . IL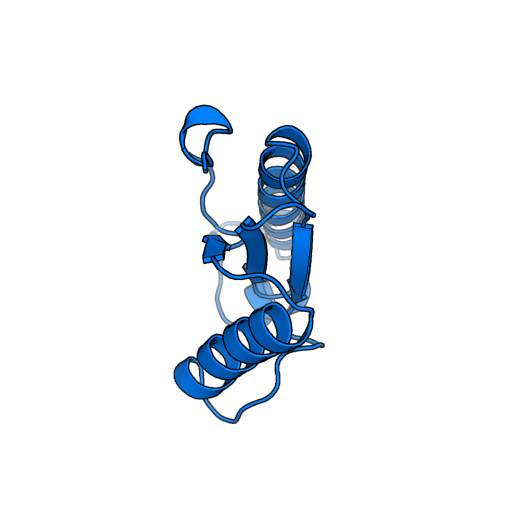E A 1 86 ? -7.674 -2.741 5.091 1.00 97.69 86 ILE A O 1
ATOM 675 N N . SER A 1 87 ? -7.790 -4.850 4.363 1.00 97.75 87 SER A N 1
ATOM 676 C CA . SER A 1 87 ? -6.514 -4.779 3.644 1.00 97.75 87 SER A CA 1
ATOM 677 C C . SER A 1 87 ? -6.728 -4.583 2.148 1.00 97.75 87 SER A C 1
ATOM 679 O O . SER A 1 87 ? -7.571 -5.248 1.547 1.00 97.75 87 SER A O 1
ATOM 681 N N . ILE A 1 88 ? -5.954 -3.677 1.551 1.00 97.88 88 ILE A N 1
ATOM 682 C CA . ILE A 1 88 ? -5.934 -3.423 0.112 1.00 97.88 88 ILE A CA 1
ATOM 683 C C . ILE A 1 88 ? -4.506 -3.489 -0.435 1.00 97.88 88 ILE A C 1
ATOM 685 O O . ILE A 1 88 ? -3.544 -3.143 0.255 1.00 97.88 88 ILE A O 1
ATOM 689 N N . GLY A 1 89 ? -4.388 -3.902 -1.697 1.00 96.00 89 GLY A N 1
ATO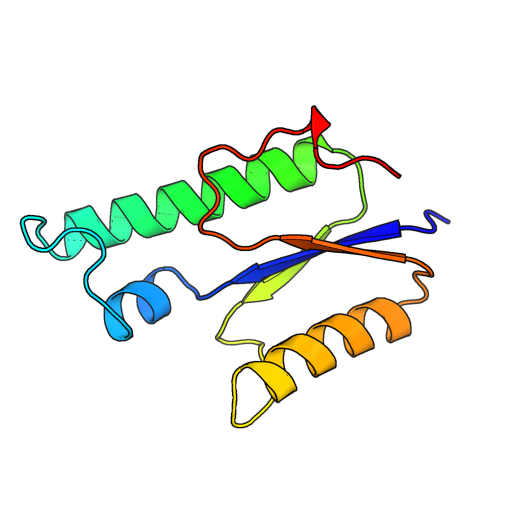M 690 C CA . GLY A 1 89 ? -3.153 -3.825 -2.474 1.00 96.00 89 GLY A CA 1
ATOM 691 C C . GLY A 1 89 ? -2.970 -2.472 -3.164 1.00 96.00 89 GLY A C 1
ATOM 692 O O . GLY A 1 89 ? -3.883 -1.646 -3.230 1.00 96.00 89 GLY A O 1
ATOM 693 N N . GLY A 1 90 ? -1.775 -2.258 -3.716 1.00 92.88 90 GLY A N 1
ATOM 694 C CA . GLY A 1 90 ? -1.459 -1.093 -4.550 1.00 92.88 90 GLY A CA 1
ATOM 695 C C . GLY A 1 90 ? -1.902 -1.235 -6.010 1.00 92.88 90 GLY A C 1
ATOM 696 O O . GLY A 1 90 ? -1.682 -0.322 -6.795 1.00 92.88 90 GLY A O 1
ATOM 697 N N . ASP A 1 91 ? -2.495 -2.368 -6.387 1.00 89.06 91 ASP A N 1
ATOM 698 C CA . ASP A 1 91 ? -2.694 -2.825 -7.764 1.00 89.06 91 ASP A CA 1
ATOM 699 C C . ASP A 1 91 ? -4.165 -3.012 -8.169 1.00 89.06 91 ASP A C 1
ATOM 701 O O . ASP A 1 91 ? -4.464 -3.659 -9.171 1.00 89.06 91 ASP A O 1
ATOM 705 N N . CYS A 1 92 ? -5.089 -2.382 -7.440 1.00 90.50 92 CYS A N 1
ATOM 706 C CA . CYS A 1 92 ? -6.526 -2.416 -7.718 1.00 90.50 92 CYS A CA 1
ATOM 707 C C . CYS A 1 92 ? -7.017 -1.101 -8.366 1.00 90.50 92 CYS A C 1
ATOM 709 O O . CYS A 1 92 ? -7.628 -0.278 -7.682 1.00 90.50 92 CYS A O 1
ATOM 711 N N . PRO A 1 93 ? -6.829 -0.875 -9.683 1.00 88.62 93 PRO A N 1
ATOM 712 C CA . PRO A 1 93 ? -7.247 0.369 -10.344 1.00 88.62 93 PRO A CA 1
ATOM 713 C C . PRO A 1 93 ? -8.770 0.571 -10.371 1.00 88.62 93 PRO A C 1
ATOM 715 O O . PRO A 1 93 ? -9.243 1.677 -10.610 1.00 88.62 93 PRO A O 1
ATOM 718 N N . GLY A 1 94 ? -9.548 -0.494 -10.151 1.00 94.81 94 GLY A N 1
ATOM 719 C CA . GLY A 1 94 ? -11.007 -0.436 -10.061 1.00 94.81 94 GLY A CA 1
ATOM 720 C C . GLY A 1 94 ? -11.552 -0.169 -8.657 1.00 94.81 94 GLY A C 1
ATOM 721 O O . GLY A 1 94 ? -12.770 -0.075 -8.525 1.00 94.81 94 GLY A O 1
ATOM 722 N N . LEU A 1 95 ? -10.689 -0.079 -7.635 1.00 96.31 95 LEU A N 1
ATOM 723 C CA . LEU A 1 95 ? -11.099 0.099 -6.241 1.00 96.31 95 LEU A CA 1
ATOM 724 C C . LEU A 1 95 ? -11.779 1.453 -6.045 1.00 96.31 95 LEU A C 1
ATOM 726 O O . LEU A 1 95 ? -11.219 2.496 -6.373 1.00 96.31 95 LEU A O 1
ATOM 730 N N . ARG A 1 96 ? -12.974 1.453 -5.460 1.00 97.00 96 ARG A N 1
ATOM 731 C CA . ARG A 1 96 ? -13.736 2.670 -5.177 1.00 97.00 96 ARG A CA 1
ATOM 732 C C . ARG A 1 96 ? -13.866 2.865 -3.680 1.00 97.00 96 ARG A C 1
ATOM 734 O O . ARG A 1 96 ? -13.930 1.918 -2.908 1.00 97.00 96 ARG A O 1
ATOM 741 N N . VAL A 1 97 ? -14.037 4.120 -3.273 1.00 96.69 97 VAL A N 1
ATOM 742 C CA . VAL A 1 97 ? -14.334 4.470 -1.874 1.00 96.69 97 VAL A CA 1
ATOM 743 C C . VAL A 1 97 ? -15.583 3.736 -1.370 1.00 96.69 97 VAL A C 1
ATOM 745 O O . VAL A 1 97 ? -15.658 3.360 -0.208 1.00 96.69 97 VAL A O 1
ATOM 748 N N . SER A 1 98 ? -16.559 3.480 -2.250 1.00 95.81 98 SER A N 1
ATOM 749 C CA . SER A 1 98 ? -17.765 2.717 -1.915 1.00 95.81 98 SER A CA 1
ATOM 750 C C . SER A 1 98 ? -17.496 1.280 -1.480 1.00 95.81 98 SER A C 1
ATOM 752 O O . SER A 1 98 ? -18.352 0.724 -0.799 1.00 95.81 98 SER A O 1
ATOM 754 N N . ASP A 1 99 ? -16.356 0.713 -1.864 1.00 95.94 99 ASP A N 1
ATOM 755 C CA . ASP A 1 99 ? -15.973 -0.665 -1.560 1.00 95.94 99 ASP A CA 1
ATOM 756 C C . ASP A 1 99 ? -15.327 -0.768 -0.164 1.00 95.94 99 ASP A C 1
ATOM 758 O O . ASP A 1 99 ? -15.172 -1.860 0.371 1.00 95.94 99 ASP A O 1
ATOM 762 N N . LEU A 1 100 ? -14.973 0.375 0.442 1.00 94.38 100 LEU A N 1
ATOM 763 C CA . LEU A 1 100 ? -14.259 0.495 1.713 1.00 94.38 100 LEU A CA 1
ATOM 764 C C . LEU A 1 100 ? -15.185 1.063 2.791 1.00 94.38 100 LEU A C 1
ATOM 766 O O . LEU A 1 100 ? -15.191 2.266 3.058 1.00 94.38 100 LEU A O 1
ATOM 770 N N . ARG A 1 101 ? -16.004 0.199 3.390 1.00 86.06 101 ARG A N 1
ATOM 771 C CA . ARG A 1 101 ? -16.973 0.571 4.430 1.00 86.06 101 ARG A CA 1
ATOM 772 C C . ARG A 1 101 ? -16.786 -0.302 5.664 1.00 86.06 101 ARG A C 1
ATOM 774 O O . ARG A 1 101 ? -16.437 -1.471 5.530 1.00 86.06 101 ARG A O 1
ATOM 781 N N . GLU A 1 102 ? -17.013 0.298 6.828 1.00 77.81 102 GLU A N 1
ATOM 782 C CA . GLU A 1 102 ? -17.156 -0.403 8.112 1.00 77.81 102 GLU A CA 1
ATOM 783 C C . GLU A 1 102 ? -18.537 -1.061 8.234 1.00 77.81 102 GLU A C 1
ATOM 785 O O . GLU A 1 102 ? -19.515 -0.485 7.696 1.00 77.81 102 GLU A O 1
#

Secondary structure (DSSP, 8-state):
--SEEEEEEE--HHHHHHH--SSTTS-HHHHHHHHHHHHHHHHHHHHHTTSPEEEEETTT--SSSHHHHHHHHHHHHHHTT-SEEEEE-S--TT--GGG---

pLDDT: mean 95.0, std 5.97, range [55.62, 98.69]